Protein AF-A0A925AEG0-F1 (afdb_monomer_lite)

Secondary structure (DSSP, 8-state):
--SGGGG-S-TTSIIIIIHHHHHHHHHHHHHHHHHHHHHHHHHHHHHHHHHHHTTSS-HHHHHHHHHHHH----

Sequence (74 aa):
MSVLFLASIDGSELFLGGGVLIAVLAILCGTLKSILETRQREQSRREIAAYIAEGSMTPDDGAKILTAEGKKCG

Foldseek 3Di:
DPPVVVVPDPDDPCPPPVVVVVVVVVVVVVVVVVVVVVVVLVVVLVVLVVCCVVVVDPPVVSVVVNVVVVDDPD

Radius of gyration: 20.54 Å; chains: 1; bounding box: 49×21×47 Å

pLDDT: mean 75.37, std 15.86, range [42.12, 93.88]

Structure (mmCIF, N/CA/C/O backbone):
data_AF-A0A925AEG0-F1
#
_entry.id   AF-A0A925AEG0-F1
#
loop_
_atom_site.group_PDB
_atom_site.id
_atom_site.type_symbol
_atom_site.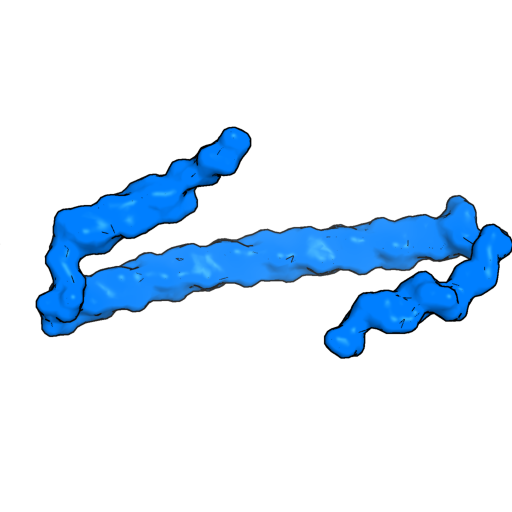label_atom_id
_atom_site.label_alt_id
_atom_site.label_comp_id
_atom_site.label_asym_id
_atom_site.label_entity_id
_atom_site.label_seq_id
_atom_site.pdbx_PDB_ins_code
_atom_site.Cartn_x
_atom_site.Cartn_y
_atom_site.Cartn_z
_atom_site.occupancy
_atom_site.B_iso_or_equiv
_atom_site.auth_seq_id
_atom_site.auth_comp_id
_atom_site.auth_asym_id
_atom_site.auth_atom_id
_atom_site.pdbx_PDB_model_num
ATOM 1 N N . MET A 1 1 ? 19.751 0.879 3.494 1.00 49.44 1 MET A N 1
ATOM 2 C CA . MET A 1 1 ? 20.962 0.105 3.136 1.00 49.44 1 MET A CA 1
ATOM 3 C C . MET A 1 1 ? 20.826 -0.572 1.762 1.00 49.44 1 MET A C 1
ATOM 5 O O . MET A 1 1 ? 21.280 -1.688 1.583 1.00 49.44 1 MET A O 1
ATOM 9 N N . SER A 1 2 ? 20.230 0.097 0.767 1.00 49.69 2 SER A N 1
ATOM 10 C CA . SER A 1 2 ? 19.989 -0.501 -0.565 1.00 49.69 2 SER A CA 1
ATOM 11 C C . SER A 1 2 ? 20.102 0.491 -1.733 1.00 49.69 2 SER A C 1
ATOM 13 O O . SER A 1 2 ? 20.023 0.084 -2.882 1.00 49.69 2 SER A O 1
ATOM 15 N N . VAL A 1 3 ? 20.351 1.779 -1.465 1.00 50.56 3 VAL A N 1
ATOM 16 C CA . VAL A 1 3 ? 20.531 2.812 -2.506 1.00 50.56 3 VAL A CA 1
ATOM 17 C C . VAL A 1 3 ? 21.996 3.040 -2.896 1.00 50.56 3 VAL A C 1
ATOM 19 O O . VAL A 1 3 ? 22.262 3.592 -3.955 1.00 50.56 3 VAL A O 1
ATOM 22 N N . LEU A 1 4 ? 22.955 2.586 -2.078 1.00 49.28 4 LEU A N 1
ATOM 23 C CA . LEU A 1 4 ? 24.380 2.863 -2.303 1.00 49.28 4 LEU A CA 1
ATOM 24 C C . LEU A 1 4 ? 25.010 2.019 -3.428 1.00 49.28 4 LEU A C 1
ATOM 26 O O . LEU A 1 4 ? 26.048 2.399 -3.953 1.00 49.28 4 LEU A O 1
ATOM 30 N N . PHE A 1 5 ? 24.393 0.901 -3.825 1.00 48.69 5 PHE A N 1
ATOM 31 C CA . PHE A 1 5 ? 24.956 0.005 -4.847 1.00 48.69 5 PHE A CA 1
ATOM 32 C C . PHE A 1 5 ? 24.729 0.507 -6.289 1.00 48.69 5 PHE A C 1
ATOM 34 O O . PHE A 1 5 ? 25.383 0.042 -7.213 1.00 48.69 5 PHE A O 1
ATOM 41 N N . LEU A 1 6 ? 23.845 1.495 -6.490 1.00 52.59 6 LEU A N 1
ATOM 42 C CA . LEU A 1 6 ? 23.543 2.070 -7.810 1.00 52.59 6 LEU A CA 1
ATOM 43 C C . LEU A 1 6 ? 24.569 3.109 -8.295 1.00 52.59 6 LEU A C 1
ATOM 45 O O . LEU A 1 6 ? 24.508 3.515 -9.449 1.00 52.59 6 LEU A O 1
ATOM 49 N N . ALA A 1 7 ? 25.509 3.538 -7.448 1.00 54.28 7 ALA A N 1
ATOM 50 C CA . ALA A 1 7 ? 26.484 4.575 -7.796 1.00 54.28 7 ALA A CA 1
ATOM 51 C C . ALA A 1 7 ? 27.800 4.034 -8.395 1.00 54.28 7 ALA A C 1
ATOM 53 O O . ALA A 1 7 ? 28.705 4.821 -8.649 1.00 54.28 7 ALA A O 1
ATOM 54 N N . SER A 1 8 ? 27.927 2.715 -8.606 1.00 52.06 8 SER A N 1
ATOM 55 C CA . SER A 1 8 ? 29.184 2.065 -9.019 1.00 52.06 8 SER A CA 1
ATOM 56 C C . SER A 1 8 ? 29.064 1.285 -10.336 1.00 52.06 8 SER A C 1
ATOM 58 O O . SER A 1 8 ? 29.529 0.150 -10.421 1.00 52.06 8 SER A O 1
ATOM 60 N N . ILE A 1 9 ? 28.417 1.860 -11.355 1.00 56.28 9 ILE A N 1
ATOM 61 C CA . ILE A 1 9 ? 28.469 1.338 -12.731 1.00 56.28 9 ILE A CA 1
ATOM 62 C C . ILE A 1 9 ? 28.831 2.505 -13.653 1.00 56.28 9 ILE A C 1
ATOM 64 O O . ILE A 1 9 ? 28.028 3.413 -13.867 1.00 56.28 9 ILE A O 1
ATOM 68 N N . ASP A 1 10 ? 30.069 2.492 -14.145 1.00 53.41 10 ASP A N 1
ATOM 69 C CA . ASP A 1 10 ? 30.614 3.461 -15.090 1.00 53.41 10 ASP A CA 1
ATOM 70 C C . ASP A 1 10 ? 29.779 3.524 -16.384 1.00 53.41 10 ASP A C 1
ATOM 72 O O . ASP A 1 10 ? 29.309 2.520 -16.921 1.00 53.41 10 ASP A O 1
ATOM 76 N N . GLY A 1 11 ? 29.556 4.750 -16.861 1.00 54.81 11 GLY A N 1
ATOM 77 C CA . GLY A 1 11 ? 28.481 5.154 -17.776 1.00 54.81 11 GLY A CA 1
ATOM 78 C C . GLY A 1 11 ? 28.510 4.656 -19.229 1.00 54.81 11 GLY A C 1
ATOM 79 O O . GLY A 1 11 ? 27.950 5.342 -20.082 1.00 54.81 11 GLY A O 1
ATOM 80 N N . SER A 1 12 ? 29.105 3.503 -19.549 1.00 55.38 12 SER A N 1
ATOM 81 C CA . SER A 1 12 ? 29.162 2.957 -20.921 1.00 55.38 12 SER A CA 1
ATOM 82 C C . SER A 1 12 ? 28.270 1.728 -21.194 1.00 55.38 12 SER A C 1
ATOM 84 O O . SER A 1 12 ? 27.998 1.452 -22.360 1.00 55.38 12 SER A O 1
ATOM 86 N N . GLU A 1 13 ? 27.723 1.035 -20.182 1.00 53.16 13 GLU A N 1
ATOM 87 C CA . GLU A 1 13 ? 26.878 -0.178 -20.367 1.00 53.16 13 GLU A CA 1
ATOM 88 C C . GLU A 1 13 ? 25.358 0.051 -20.164 1.00 53.16 13 GLU A C 1
ATOM 90 O O . GLU A 1 13 ? 24.526 -0.857 -20.293 1.00 53.16 13 GLU A O 1
ATOM 95 N N . LEU A 1 14 ? 24.960 1.292 -19.867 1.00 53.78 14 LEU A N 1
ATOM 96 C CA . LEU A 1 14 ? 23.614 1.632 -19.389 1.00 53.78 14 LEU A CA 1
ATOM 97 C C . LEU A 1 14 ? 22.514 1.558 -20.469 1.00 53.78 14 LEU A C 1
ATOM 99 O O . LEU A 1 14 ? 21.341 1.384 -20.138 1.00 53.78 14 LEU A O 1
ATOM 103 N N . PHE A 1 15 ? 22.870 1.664 -21.754 1.00 51.94 15 PHE A N 1
ATOM 104 C CA . PHE A 1 15 ? 21.893 1.923 -22.823 1.00 51.94 15 PHE A CA 1
ATOM 105 C C . PHE A 1 15 ? 21.190 0.689 -23.415 1.00 51.94 15 PHE A C 1
ATOM 107 O O . PHE A 1 15 ? 20.071 0.833 -23.897 1.00 51.94 15 PHE A O 1
ATOM 114 N N . LEU A 1 16 ? 21.780 -0.513 -23.359 1.00 55.75 16 LEU A N 1
ATOM 115 C CA . LEU A 1 16 ? 21.113 -1.749 -23.820 1.00 55.75 16 LEU A CA 1
ATOM 116 C C . LEU A 1 16 ? 20.982 -2.825 -22.730 1.00 55.75 16 LEU A C 1
ATOM 118 O O . LEU A 1 16 ? 19.979 -3.534 -22.709 1.00 55.75 16 LEU A O 1
ATOM 122 N N . GLY A 1 17 ? 21.949 -2.937 -21.812 1.00 57.41 17 GLY A N 1
ATOM 123 C CA . GLY A 1 17 ? 21.910 -3.913 -20.712 1.00 57.41 17 GLY A CA 1
ATOM 124 C C . GLY A 1 17 ? 21.344 -3.340 -19.409 1.00 57.41 17 GLY A C 1
ATOM 125 O O . GLY A 1 17 ? 20.500 -3.963 -18.764 1.00 57.41 17 GLY A O 1
ATOM 126 N N . GLY A 1 18 ? 21.757 -2.122 -19.042 1.00 61.06 18 GLY A N 1
ATOM 127 C CA . GLY A 1 18 ? 21.363 -1.4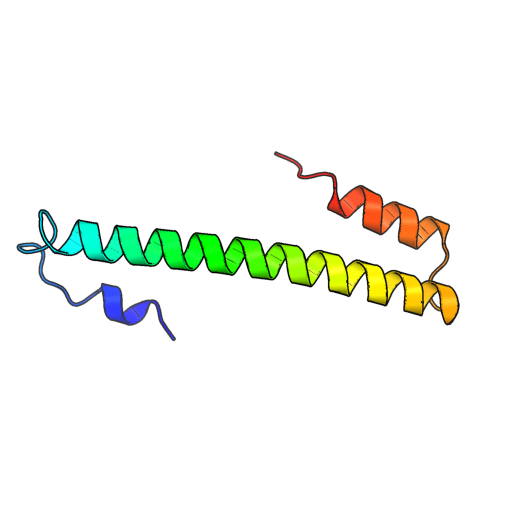94 -17.774 1.00 61.06 18 GLY A CA 1
ATOM 128 C C . GLY A 1 18 ? 19.877 -1.129 -17.684 1.00 61.06 18 GLY A C 1
ATOM 129 O O . GLY A 1 18 ? 19.244 -1.359 -16.653 1.00 61.06 18 GLY A O 1
ATOM 130 N N . GLY A 1 19 ? 19.289 -0.621 -18.772 1.00 64.50 19 GLY A N 1
ATOM 131 C CA . GLY A 1 19 ? 17.877 -0.225 -18.805 1.00 64.50 19 GLY A CA 1
ATOM 132 C C . GLY A 1 19 ? 16.903 -1.378 -18.533 1.00 64.50 19 GLY A C 1
ATOM 133 O O . GLY A 1 19 ? 15.916 -1.192 -17.822 1.00 64.50 19 GLY A O 1
ATOM 134 N N . VAL A 1 20 ? 17.204 -2.585 -19.027 1.00 74.00 20 VAL A N 1
ATOM 135 C CA . VAL A 1 20 ? 16.361 -3.774 -18.807 1.00 74.00 20 VAL A CA 1
ATOM 136 C C . 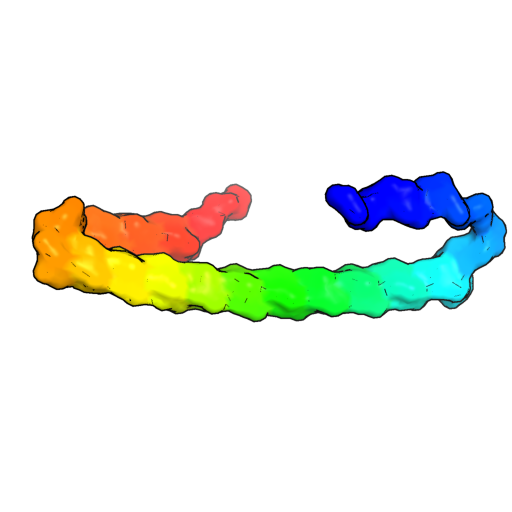VAL A 1 20 ? 16.380 -4.186 -17.337 1.00 74.00 20 VAL A C 1
ATOM 138 O O . VAL A 1 20 ? 15.326 -4.457 -16.764 1.00 74.00 20 VAL A O 1
ATOM 141 N N . LEU A 1 21 ? 17.551 -4.169 -16.694 1.00 71.81 21 LEU A N 1
ATOM 142 C CA . LEU A 1 21 ? 17.676 -4.502 -15.275 1.00 71.81 21 LEU A CA 1
AT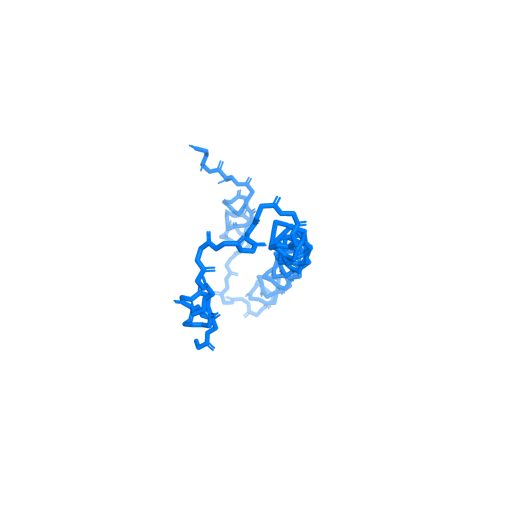OM 143 C C . LEU A 1 21 ? 16.881 -3.520 -14.398 1.00 71.81 21 LEU A C 1
ATOM 145 O O . LEU A 1 21 ? 16.139 -3.938 -13.508 1.00 71.81 21 LEU A O 1
ATOM 149 N N . ILE A 1 22 ? 16.980 -2.219 -14.688 1.00 78.44 22 ILE A N 1
ATOM 150 C CA . ILE A 1 22 ? 16.232 -1.176 -13.972 1.00 78.44 22 ILE A CA 1
ATOM 151 C C . ILE A 1 22 ? 14.723 -1.338 -14.198 1.00 78.44 22 ILE A C 1
ATOM 153 O O . ILE A 1 22 ? 13.953 -1.230 -13.244 1.00 78.44 22 ILE A O 1
ATOM 157 N N . ALA A 1 23 ? 14.289 -1.650 -15.424 1.00 75.94 23 ALA A N 1
ATOM 158 C CA . ALA A 1 23 ? 12.879 -1.877 -15.736 1.00 75.94 23 ALA A CA 1
ATOM 159 C C . ALA A 1 23 ? 12.305 -3.079 -14.968 1.00 75.94 23 ALA A C 1
ATOM 161 O O . ALA A 1 23 ? 11.235 -2.975 -14.367 1.00 75.94 23 ALA A O 1
ATOM 162 N N . VAL A 1 24 ? 13.035 -4.197 -14.920 1.00 81.44 24 VAL A N 1
ATOM 163 C CA . VAL A 1 24 ? 12.626 -5.394 -14.167 1.00 81.44 24 VAL A CA 1
ATOM 164 C C . VAL A 1 24 ? 12.518 -5.091 -12.670 1.00 81.44 24 VAL A C 1
ATOM 166 O O . VAL A 1 24 ? 11.523 -5.453 -12.039 1.00 81.44 24 VAL A O 1
ATOM 169 N N . LEU A 1 25 ? 13.490 -4.371 -12.102 1.00 80.00 25 LEU A N 1
ATOM 170 C CA . LEU A 1 25 ? 13.454 -3.957 -10.697 1.00 80.00 25 LEU A CA 1
ATOM 171 C C . LEU A 1 25 ? 12.303 -2.987 -10.402 1.00 80.00 25 LEU A C 1
ATOM 173 O O . LEU A 1 25 ? 11.648 -3.115 -9.369 1.00 80.00 25 LEU A O 1
ATOM 177 N N . ALA A 1 26 ? 12.016 -2.046 -11.302 1.00 81.81 26 ALA A N 1
ATOM 178 C CA . ALA A 1 26 ? 10.909 -1.107 -11.149 1.00 81.81 26 ALA A CA 1
ATOM 179 C C . ALA A 1 26 ? 9.551 -1.824 -11.141 1.00 81.81 26 ALA A C 1
ATOM 181 O O . ALA A 1 26 ? 8.702 -1.516 -10.302 1.00 81.81 26 ALA A O 1
ATOM 182 N N . ILE A 1 27 ? 9.366 -2.815 -12.022 1.00 85.50 27 ILE A N 1
ATOM 183 C CA . ILE A 1 27 ? 8.156 -3.645 -12.059 1.00 85.50 27 ILE A CA 1
ATOM 184 C C . ILE A 1 27 ? 8.020 -4.426 -10.751 1.00 85.50 27 ILE A C 1
ATOM 186 O O . ILE A 1 27 ? 6.982 -4.334 -10.100 1.00 85.50 27 ILE A O 1
ATOM 190 N N . LEU A 1 28 ? 9.077 -5.122 -10.318 1.00 84.50 28 LEU A N 1
ATOM 191 C CA . LEU A 1 28 ? 9.080 -5.880 -9.062 1.00 84.50 28 LEU A CA 1
ATOM 192 C C . LEU A 1 28 ? 8.737 -4.998 -7.856 1.00 84.50 28 LEU A C 1
ATOM 194 O O . LEU A 1 28 ? 7.848 -5.335 -7.073 1.00 84.50 28 LEU A O 1
ATOM 198 N N . CYS A 1 29 ? 9.389 -3.841 -7.729 1.00 82.44 29 CYS A N 1
ATOM 199 C CA . CYS A 1 29 ? 9.099 -2.878 -6.670 1.00 82.44 29 CYS A CA 1
ATOM 200 C C . CYS A 1 29 ? 7.659 -2.352 -6.747 1.00 82.44 29 CYS A C 1
ATOM 202 O O . CYS A 1 29 ? 7.001 -2.231 -5.714 1.00 82.44 29 CYS A O 1
ATOM 204 N N . GLY A 1 30 ? 7.142 -2.076 -7.947 1.00 79.12 30 GLY A N 1
ATOM 205 C CA . GLY A 1 30 ? 5.762 -1.632 -8.147 1.00 79.12 30 GLY A CA 1
ATOM 206 C C . GLY A 1 30 ? 4.733 -2.686 -7.730 1.00 79.12 30 GLY A C 1
ATOM 207 O O . GLY A 1 30 ? 3.757 -2.369 -7.041 1.00 79.12 30 GLY A O 1
ATOM 208 N N . THR A 1 31 ? 4.970 -3.953 -8.078 1.00 81.75 31 THR A N 1
ATOM 209 C CA . THR A 1 31 ? 4.093 -5.068 -7.697 1.00 81.75 31 THR A CA 1
ATOM 210 C C . THR A 1 31 ? 4.121 -5.301 -6.189 1.00 81.75 31 THR A C 1
ATOM 212 O O . THR A 1 31 ? 3.063 -5.371 -5.564 1.00 81.75 31 THR A O 1
ATOM 215 N N . LEU A 1 32 ? 5.310 -5.343 -5.579 1.00 82.00 32 LEU A N 1
ATOM 216 C CA . LEU A 1 32 ? 5.457 -5.510 -4.130 1.00 82.00 32 LEU A CA 1
ATOM 217 C C . LEU A 1 32 ? 4.788 -4.371 -3.359 1.00 82.00 32 LEU A C 1
ATOM 219 O O . LEU A 1 32 ? 4.049 -4.628 -2.410 1.00 82.00 32 LEU A O 1
ATOM 223 N N . LYS A 1 33 ? 4.979 -3.122 -3.797 1.00 83.69 33 LYS A N 1
ATOM 224 C CA . LYS A 1 33 ? 4.323 -1.958 -3.196 1.00 83.69 33 LYS A CA 1
ATOM 225 C C . LYS A 1 33 ? 2.800 -2.088 -3.237 1.00 83.69 33 LYS A C 1
ATOM 227 O O . LYS A 1 33 ? 2.150 -1.881 -2.219 1.00 83.69 33 LYS A O 1
ATOM 232 N N . SER A 1 34 ? 2.239 -2.488 -4.376 1.00 80.38 34 SER A N 1
ATOM 233 C CA . SER A 1 34 ? 0.786 -2.650 -4.539 1.00 80.38 34 SER A CA 1
ATOM 234 C C . SER A 1 34 ? 0.214 -3.739 -3.623 1.00 80.38 34 SER A C 1
ATOM 236 O O . SER A 1 34 ? -0.862 -3.577 -3.040 1.00 80.38 34 SER A O 1
ATOM 238 N N . ILE A 1 35 ? 0.954 -4.838 -3.448 1.00 85.12 35 ILE A N 1
ATOM 239 C CA . ILE A 1 35 ? 0.582 -5.919 -2.528 1.00 85.12 35 ILE A CA 1
ATOM 240 C C . ILE A 1 35 ? 0.620 -5.418 -1.081 1.00 85.12 35 ILE A C 1
ATOM 242 O O . ILE A 1 35 ? -0.340 -5.626 -0.339 1.00 85.12 35 ILE A O 1
ATOM 246 N N . LEU A 1 36 ? 1.700 -4.740 -0.683 1.00 85.69 36 LEU A N 1
ATOM 247 C CA . LEU A 1 36 ? 1.861 -4.210 0.671 1.00 85.69 36 LEU A CA 1
ATOM 248 C C . LEU A 1 36 ? 0.793 -3.167 1.009 1.00 85.69 36 LEU A C 1
ATOM 250 O O . LEU A 1 36 ? 0.194 -3.262 2.074 1.00 85.69 36 LEU A O 1
ATOM 254 N N . GLU A 1 37 ? 0.492 -2.232 0.103 1.00 87.62 37 GLU A N 1
ATOM 255 C CA . GLU A 1 37 ? -0.575 -1.240 0.299 1.00 87.62 37 GLU A CA 1
ATOM 256 C C . GLU A 1 37 ? -1.933 -1.913 0.528 1.00 87.62 37 GLU A C 1
ATOM 258 O O . GLU A 1 37 ? -2.685 -1.523 1.421 1.00 87.62 37 GLU A O 1
ATOM 263 N N . THR A 1 38 ? -2.242 -2.953 -0.249 1.00 87.25 38 THR A N 1
ATOM 264 C CA . THR A 1 38 ? -3.501 -3.697 -0.103 1.00 87.25 38 THR A CA 1
ATOM 265 C C . THR A 1 38 ? -3.562 -4.402 1.248 1.00 87.25 38 THR A C 1
ATOM 267 O O . THR A 1 38 ? -4.551 -4.284 1.969 1.00 87.25 38 THR A O 1
ATOM 270 N N . ARG A 1 39 ? -2.474 -5.078 1.633 1.00 87.69 39 ARG A N 1
ATOM 271 C CA . ARG A 1 39 ? -2.376 -5.766 2.924 1.00 87.69 39 ARG A CA 1
ATOM 272 C C . ARG A 1 39 ? -2.484 -4.801 4.095 1.00 87.69 39 ARG A C 1
ATOM 274 O O . ARG A 1 39 ? -3.214 -5.099 5.032 1.00 87.69 39 ARG A O 1
ATOM 281 N N . GLN A 1 40 ? -1.804 -3.659 4.045 1.00 88.38 40 GLN A N 1
ATOM 282 C CA . GLN A 1 40 ? -1.874 -2.658 5.108 1.00 88.38 40 GLN A CA 1
ATOM 283 C C . GLN A 1 40 ? -3.296 -2.126 5.280 1.00 88.38 40 GLN A C 1
ATOM 285 O O . GLN A 1 40 ? -3.790 -2.111 6.398 1.00 88.38 40 GLN A O 1
ATOM 290 N N . ARG A 1 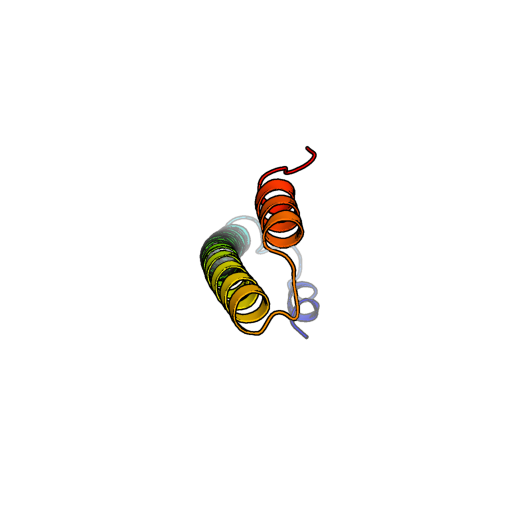41 ? -4.008 -1.819 4.188 1.00 87.69 41 ARG A N 1
ATOM 291 C CA . ARG A 1 41 ? -5.416 -1.389 4.263 1.00 87.69 41 ARG A CA 1
ATOM 292 C C . ARG A 1 41 ? -6.334 -2.443 4.876 1.00 87.69 41 ARG A C 1
ATOM 294 O O . ARG A 1 41 ? -7.237 -2.109 5.638 1.00 87.69 41 ARG A O 1
ATOM 301 N N . GLU A 1 42 ? -6.136 -3.714 4.535 1.00 89.81 42 GLU A N 1
ATOM 302 C CA . GLU A 1 42 ? -6.905 -4.812 5.130 1.00 89.81 42 GLU A CA 1
ATOM 303 C C . GLU A 1 42 ? -6.612 -4.978 6.627 1.00 89.81 42 GLU A C 1
ATOM 305 O O . GLU A 1 42 ? -7.538 -5.224 7.400 1.00 89.81 42 GLU A O 1
ATOM 310 N N . GLN A 1 43 ? -5.347 -4.835 7.036 1.00 91.44 43 GLN A N 1
ATOM 311 C CA . GLN A 1 43 ? -4.940 -4.909 8.441 1.00 91.44 43 GLN A CA 1
ATOM 312 C C . GLN A 1 43 ? -5.503 -3.730 9.237 1.00 91.44 43 GLN A C 1
ATOM 314 O O . GLN A 1 43 ? -6.224 -3.962 10.201 1.00 91.44 43 GLN A O 1
ATOM 319 N N . SER A 1 44 ? -5.316 -2.492 8.770 1.00 90.25 44 SER A N 1
ATOM 320 C CA . SER A 1 44 ? -5.821 -1.297 9.453 1.00 90.25 44 SER A CA 1
ATOM 321 C C . SER A 1 44 ? -7.343 -1.328 9.624 1.00 90.25 44 SER A C 1
ATOM 323 O O . SER A 1 44 ? -7.851 -0.986 10.686 1.00 90.25 44 SER A O 1
ATOM 325 N N . ARG A 1 45 ? -8.096 -1.853 8.646 1.00 89.75 45 ARG A N 1
ATOM 326 C CA . ARG A 1 45 ? -9.550 -2.078 8.783 1.00 89.75 45 ARG A CA 1
ATOM 327 C C . ARG A 1 45 ? -9.912 -3.068 9.890 1.00 89.75 45 ARG A C 1
ATOM 329 O O . ARG A 1 45 ? -10.913 -2.871 10.575 1.00 89.75 45 ARG A O 1
ATOM 336 N N . ARG A 1 46 ? -9.131 -4.140 10.052 1.00 91.69 46 ARG A N 1
ATOM 337 C CA . ARG A 1 46 ? -9.340 -5.133 11.119 1.00 91.69 46 ARG A CA 1
ATOM 338 C C . ARG A 1 46 ? -8.982 -4.566 12.486 1.00 91.69 46 ARG A C 1
ATOM 340 O O . ARG A 1 46 ? -9.714 -4.810 13.436 1.00 91.69 46 ARG A O 1
ATOM 347 N N . GLU A 1 47 ? -7.907 -3.792 12.565 1.00 91.50 47 GLU A N 1
ATOM 348 C CA . GLU A 1 47 ? -7.482 -3.119 13.793 1.00 91.50 47 GLU A CA 1
ATOM 349 C C . GLU A 1 47 ? -8.521 -2.088 14.242 1.00 91.50 47 GLU A C 1
ATOM 351 O O . GLU A 1 47 ? -8.940 -2.110 15.393 1.00 91.50 47 GLU A O 1
ATOM 356 N N . ILE A 1 48 ? -9.042 -1.266 13.324 1.00 90.38 48 ILE A N 1
ATOM 357 C CA . ILE A 1 48 ? -10.130 -0.320 13.620 1.00 90.38 48 ILE A CA 1
ATOM 358 C C . ILE A 1 48 ? -11.371 -1.058 14.147 1.00 90.38 48 ILE A C 1
ATOM 360 O O . ILE A 1 48 ? -11.975 -0.624 15.125 1.00 90.38 48 ILE A O 1
ATOM 364 N N . ALA A 1 49 ? -11.742 -2.196 13.550 1.00 89.44 49 ALA A N 1
ATOM 365 C CA . ALA A 1 49 ? -12.866 -2.998 14.036 1.00 89.44 49 ALA A CA 1
ATOM 366 C C . ALA A 1 49 ? -12.616 -3.575 15.442 1.00 89.44 49 ALA A C 1
ATOM 368 O O . ALA A 1 49 ? -13.540 -3.606 16.256 1.00 89.44 49 ALA A O 1
ATOM 369 N N . ALA A 1 50 ? -11.381 -3.987 15.743 1.00 93.88 50 ALA A N 1
ATOM 370 C CA . ALA A 1 50 ? -10.990 -4.424 17.080 1.00 93.88 50 ALA A CA 1
ATOM 371 C C . ALA A 1 50 ? -11.064 -3.269 18.091 1.00 93.88 50 ALA A C 1
ATOM 373 O O . ALA A 1 50 ? -11.683 -3.435 19.135 1.00 93.88 50 ALA A O 1
ATOM 374 N N . TYR A 1 51 ? -10.561 -2.075 17.757 1.00 90.69 51 TYR A N 1
ATOM 375 C CA . TYR A 1 51 ? -10.638 -0.901 18.636 1.00 90.69 51 TYR A CA 1
ATOM 376 C C . TYR A 1 51 ? -12.077 -0.450 18.916 1.00 90.69 51 TYR A C 1
ATOM 378 O O . TYR A 1 51 ? -12.389 -0.011 20.023 1.00 90.69 51 TYR A O 1
ATOM 386 N N . ILE A 1 52 ? -12.978 -0.604 17.941 1.00 91.31 52 ILE A N 1
ATOM 387 C CA . ILE A 1 52 ? -14.412 -0.364 18.145 1.00 91.31 52 ILE A CA 1
ATOM 388 C C . ILE A 1 52 ? -15.016 -1.429 19.072 1.00 91.31 52 ILE A C 1
ATOM 390 O O . ILE A 1 52 ? -15.796 -1.091 19.960 1.00 91.31 52 ILE A O 1
ATOM 394 N N . ALA A 1 53 ? -14.653 -2.704 18.900 1.00 90.81 53 ALA A N 1
ATOM 395 C CA . ALA A 1 53 ? -15.139 -3.797 19.745 1.00 90.81 53 ALA A CA 1
ATOM 396 C C . ALA A 1 53 ? -14.614 -3.715 21.191 1.00 90.81 53 ALA A C 1
ATOM 398 O O . ALA A 1 53 ? -15.339 -4.033 22.130 1.00 90.81 53 ALA A O 1
ATOM 399 N N . GLU A 1 54 ? -13.376 -3.256 21.368 1.00 89.75 54 GLU A N 1
ATOM 400 C CA . GLU A 1 54 ? -12.746 -2.991 22.667 1.00 89.75 54 GLU A CA 1
ATOM 401 C C . GLU A 1 54 ? -13.257 -1.693 23.315 1.00 89.75 54 GLU A C 1
ATOM 403 O O . GLU A 1 54 ? -13.008 -1.449 24.495 1.00 89.75 54 GLU A O 1
ATOM 408 N N . GLY A 1 55 ? -13.979 -0.855 22.562 1.00 88.50 55 GLY A N 1
ATOM 409 C CA . GLY A 1 55 ? -14.521 0.421 23.030 1.00 88.50 55 GLY A CA 1
ATOM 410 C C . GLY A 1 55 ? -13.477 1.529 23.198 1.00 88.50 55 GLY A C 1
ATOM 411 O O . GLY A 1 55 ? -13.797 2.588 23.734 1.00 88.50 55 GLY A O 1
ATOM 412 N N . SER A 1 56 ? -12.241 1.315 22.738 1.00 84.88 56 SER A N 1
ATOM 413 C CA . SER A 1 56 ? -11.171 2.323 22.738 1.00 84.88 56 SER A CA 1
ATOM 414 C C . SER A 1 56 ? -11.321 3.350 21.608 1.00 84.88 56 SER A C 1
ATOM 416 O O . SER A 1 56 ? -10.687 4.404 21.644 1.00 84.88 56 SER A O 1
ATOM 418 N N . MET A 1 57 ? -12.197 3.080 20.635 1.00 88.38 57 MET A N 1
ATOM 419 C CA . MET A 1 57 ? -12.551 3.977 19.536 1.00 88.38 57 MET A CA 1
ATOM 420 C C . MET A 1 57 ? -14.067 3.975 19.302 1.00 88.38 57 MET A C 1
ATOM 422 O O . MET A 1 57 ? -14.715 2.931 19.361 1.00 88.38 57 MET A O 1
ATOM 426 N N . THR A 1 58 ? -14.654 5.141 19.005 1.00 91.38 58 THR A N 1
ATOM 427 C CA . THR A 1 58 ? -16.082 5.206 18.655 1.00 91.38 58 THR A CA 1
ATOM 428 C C . THR A 1 58 ? -16.312 4.803 17.189 1.00 91.38 58 THR A C 1
ATOM 430 O O . THR A 1 58 ? -15.460 5.074 16.339 1.00 91.38 58 THR A O 1
ATOM 433 N N . PRO A 1 59 ? -17.466 4.199 16.847 1.00 88.31 59 PRO A N 1
ATOM 434 C CA . PRO A 1 59 ? -17.767 3.797 15.470 1.00 88.31 59 PRO A CA 1
ATOM 435 C C . PRO A 1 59 ? -17.758 4.964 14.471 1.00 88.31 59 PRO A C 1
ATOM 437 O O . PRO A 1 59 ? -17.368 4.785 13.320 1.00 88.31 59 PRO A O 1
ATOM 440 N N . ASP A 1 60 ? -18.174 6.156 14.912 1.00 89.75 60 ASP A N 1
ATOM 441 C CA . ASP A 1 60 ? -18.186 7.377 14.095 1.00 89.75 60 ASP A CA 1
ATOM 442 C C . ASP A 1 60 ? -16.762 7.833 13.737 1.00 89.75 60 ASP A C 1
ATOM 444 O O . ASP A 1 60 ? -16.487 8.177 12.586 1.00 89.75 60 ASP A O 1
ATOM 448 N N . ASP A 1 61 ? -15.834 7.756 14.695 1.00 88.50 61 ASP A N 1
ATOM 449 C CA . ASP A 1 61 ? -14.418 8.060 14.463 1.00 88.50 61 ASP A CA 1
ATOM 450 C C . ASP A 1 61 ? -13.780 7.044 13.506 1.00 88.50 61 ASP A C 1
ATOM 452 O O . ASP A 1 61 ? -13.129 7.412 12.528 1.00 88.50 61 ASP A O 1
ATOM 456 N N . GLY A 1 62 ? -14.065 5.752 13.704 1.00 87.56 62 GLY A N 1
ATOM 457 C CA . GLY A 1 62 ? -13.627 4.700 12.787 1.00 87.56 62 GLY A CA 1
ATOM 458 C C . GLY A 1 62 ? -14.139 4.914 11.358 1.00 87.56 62 GLY A C 1
ATOM 459 O O . GLY A 1 62 ? -13.377 4.793 10.398 1.00 87.56 62 GLY A O 1
ATOM 460 N N . ALA A 1 63 ? -15.406 5.310 11.191 1.00 88.50 63 ALA A N 1
ATOM 461 C CA . ALA A 1 63 ? -15.978 5.623 9.881 1.00 88.50 63 ALA A CA 1
ATOM 462 C C . ALA A 1 63 ? -15.288 6.828 9.215 1.00 88.50 63 ALA A C 1
ATOM 464 O O . ALA A 1 63 ? -15.036 6.805 8.005 1.00 88.50 63 ALA A O 1
ATOM 465 N N . LYS A 1 64 ? -14.931 7.858 9.993 1.00 88.19 64 LYS A N 1
ATOM 466 C CA . LYS A 1 64 ? -14.171 9.021 9.507 1.00 88.19 64 LYS A CA 1
ATOM 467 C C . LYS A 1 64 ? -12.768 8.636 9.052 1.00 88.19 64 LYS A C 1
ATOM 469 O O . LYS A 1 64 ? -12.371 9.055 7.966 1.00 88.19 64 LYS A O 1
ATOM 474 N N . ILE A 1 65 ? -12.055 7.808 9.815 1.00 86.81 65 ILE A N 1
ATOM 475 C CA . ILE A 1 65 ? -10.714 7.318 9.459 1.00 86.81 65 ILE A CA 1
ATOM 476 C C . ILE A 1 65 ? -10.774 6.510 8.156 1.00 86.81 65 ILE A C 1
ATOM 478 O O . ILE A 1 65 ? -10.059 6.821 7.204 1.00 86.81 65 ILE A O 1
ATOM 482 N N . LEU A 1 66 ? -11.706 5.558 8.055 1.00 86.31 66 LEU A N 1
ATOM 483 C CA . LEU A 1 66 ? -11.894 4.736 6.853 1.00 86.31 66 LEU A CA 1
ATOM 484 C C . LEU A 1 66 ? -12.262 5.563 5.612 1.00 86.31 66 LEU A C 1
ATOM 486 O O . LEU A 1 66 ? -11.855 5.237 4.495 1.00 86.31 66 LEU A O 1
ATOM 490 N N . THR A 1 67 ? -13.030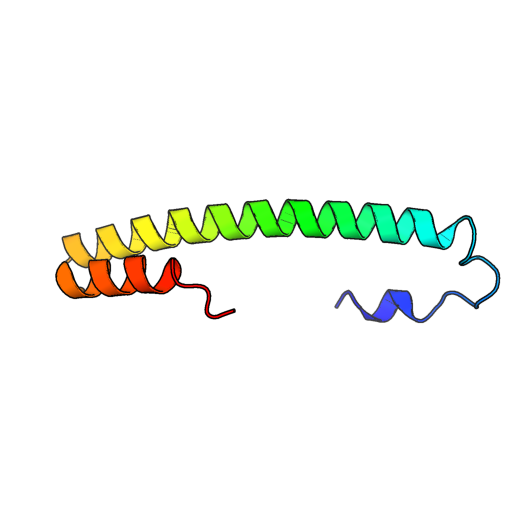 6.639 5.798 1.00 84.62 67 THR A N 1
ATOM 491 C CA . THR A 1 67 ? -13.415 7.555 4.714 1.00 84.62 67 THR A CA 1
ATOM 492 C C . THR A 1 67 ? -12.254 8.468 4.313 1.00 84.62 67 THR A C 1
ATOM 494 O O . THR A 1 67 ? -12.065 8.737 3.125 1.00 84.62 67 THR A O 1
ATOM 497 N N . ALA A 1 68 ? -11.441 8.912 5.275 1.00 82.81 68 ALA A N 1
ATOM 498 C CA . ALA A 1 68 ? -10.244 9.712 5.030 1.00 82.81 68 ALA A CA 1
ATOM 499 C C . ALA A 1 68 ? -9.170 8.918 4.266 1.00 82.81 68 ALA A C 1
ATOM 501 O O . ALA A 1 68 ? -8.572 9.459 3.337 1.00 82.81 68 ALA A O 1
ATOM 502 N N . GLU A 1 69 ? -8.995 7.623 4.557 1.00 70.38 69 GLU A N 1
ATOM 503 C CA . GLU A 1 69 ? -8.086 6.735 3.809 1.00 70.38 69 GLU A CA 1
ATOM 504 C C . GLU A 1 69 ? -8.458 6.592 2.320 1.00 70.38 69 GLU A C 1
ATOM 506 O O . GLU A 1 69 ? -7.595 6.343 1.473 1.00 70.38 69 GLU A O 1
ATOM 511 N N . GLY A 1 70 ? -9.740 6.759 1.975 1.00 65.50 70 GLY A N 1
ATOM 512 C CA . GLY A 1 70 ? -10.227 6.725 0.594 1.00 65.50 70 GLY A CA 1
ATOM 513 C C . GLY A 1 70 ? -9.981 8.018 -0.190 1.00 65.50 70 GLY A C 1
ATOM 514 O O . GLY A 1 70 ? -10.022 8.008 -1.423 1.00 65.50 70 GLY A O 1
ATOM 515 N N . LYS A 1 71 ? -9.702 9.134 0.492 1.00 56.97 71 LYS A N 1
ATOM 516 C CA . LYS A 1 71 ? -9.535 10.446 -0.134 1.00 56.97 71 LYS A CA 1
ATOM 517 C C . LYS A 1 71 ? -8.048 10.718 -0.367 1.00 56.97 71 LYS A C 1
ATOM 519 O O . LYS A 1 71 ? -7.391 11.404 0.408 1.00 56.97 71 LYS A O 1
ATOM 524 N N . LYS A 1 72 ? -7.501 10.191 -1.467 1.00 50.16 72 LYS A N 1
ATOM 525 C CA . LYS A 1 72 ? -6.226 10.704 -1.988 1.00 50.16 72 LYS A CA 1
ATOM 526 C C . LYS A 1 72 ? -6.448 12.163 -2.399 1.00 50.16 72 LYS A C 1
ATOM 528 O O . LYS A 1 72 ? -7.139 12.415 -3.382 1.00 50.16 72 LYS A O 1
ATOM 533 N N . CYS A 1 73 ? -5.906 13.116 -1.642 1.00 50.94 73 CYS A N 1
ATOM 534 C CA . CYS A 1 73 ? -5.691 14.466 -2.156 1.00 50.94 73 CYS A CA 1
ATOM 535 C C . CYS A 1 73 ? -4.642 14.344 -3.265 1.00 50.94 73 CYS A C 1
ATOM 537 O O . CYS A 1 73 ? -3.497 13.984 -2.984 1.00 50.94 73 CYS A O 1
ATOM 539 N N . GLY A 1 74 ? -5.092 14.506 -4.511 1.00 42.12 74 GLY A N 1
ATOM 540 C CA . GLY A 1 74 ? -4.223 14.669 -5.675 1.00 42.12 74 GLY A CA 1
ATOM 541 C C . GLY A 1 74 ? -3.524 16.016 -5.650 1.00 42.12 74 GLY A C 1
ATOM 542 O O . GLY A 1 74 ? -4.131 16.970 -5.111 1.00 42.12 74 GLY A O 1
#